Protein AF-A0A529FF13-F1 (afdb_monomer_lite)

Foldseek 3Di:
DDDDDDDDDDDDDDDPVVVVVLVVVCVVVVHDSVVVVVVVVCLVPDPVNVVVVVVVVVVVVVVVVVVVVVVVVVVVVVVVVVVVVVVVCVVPPDDDDPVVNVVVVVVVVVVVVVVVVVVD

Sequence (120 aa):
MTARQKKVQISVYLDPPVMTMLVDYAARREQSQSMIAEAAIASFLSPDADERREAAISKRLDQVDRRLTRQERDIGIAVETLAVFVRFWLATTPALPEPAAQAARAKAAERYEAFVTALG

Secondary structure (DSSP, 8-state):
----PPPPP------HHHHHHHHHHHHTTT--HHHHHHHHHHHHT-HHHHHHHHHHHHHHHHHHHHHHHHHHHHHHHHHHHHHHHHHHHHHH-PPPPHHHHHHHHHHHHHHHHHHHHHH-

Radius of gyration: 33.42 Å; chains: 1; bounding box: 77×28×81 Å

Structure (mmCIF, N/CA/C/O backbone):
data_AF-A0A529FF13-F1
#
_entry.id   AF-A0A529FF13-F1
#
loop_
_atom_site.group_PDB
_atom_site.id
_atom_site.type_symbol
_atom_site.label_atom_id
_atom_site.label_alt_id
_atom_site.label_comp_id
_atom_site.label_asym_id
_atom_site.label_entity_id
_atom_site.label_seq_id
_atom_site.pdbx_PDB_ins_code
_atom_site.Cartn_x
_atom_site.Cartn_y
_atom_site.Cartn_z
_atom_site.occupancy
_atom_site.B_iso_or_equiv
_atom_site.auth_seq_id
_atom_site.auth_comp_id
_atom_site.auth_asym_id
_atom_site.auth_atom_id
_atom_site.pdbx_PDB_model_num
ATOM 1 N N . MET A 1 1 ? -45.987 -8.815 29.996 1.00 38.47 1 MET A N 1
ATOM 2 C CA . MET A 1 1 ? -45.320 -7.523 30.271 1.00 38.47 1 MET A CA 1
ATOM 3 C C . MET A 1 1 ? -44.015 -7.813 30.997 1.00 38.47 1 MET A C 1
ATOM 5 O O . MET A 1 1 ? -44.023 -7.997 32.205 1.00 38.47 1 MET A O 1
ATOM 9 N N . THR A 1 2 ? -42.913 -7.978 30.267 1.00 41.78 2 THR A N 1
ATOM 10 C CA . THR A 1 2 ? -41.591 -8.217 30.860 1.00 41.78 2 THR A CA 1
ATOM 11 C C . THR A 1 2 ? -41.100 -6.919 31.497 1.00 41.78 2 THR A C 1
ATOM 13 O O . THR A 1 2 ? -40.959 -5.899 30.827 1.00 41.78 2 THR A O 1
ATOM 16 N N . ALA A 1 3 ? -40.916 -6.928 32.817 1.00 53.31 3 ALA A N 1
ATOM 17 C CA . ALA A 1 3 ? -40.421 -5.770 33.546 1.00 53.31 3 ALA A CA 1
ATOM 18 C C . ALA A 1 3 ? -39.028 -5.394 33.019 1.00 53.31 3 ALA A C 1
ATOM 20 O O . ALA A 1 3 ? -38.127 -6.232 32.982 1.00 53.31 3 ALA A O 1
ATOM 21 N N . ARG A 1 4 ? -38.848 -4.135 32.602 1.00 58.03 4 ARG A N 1
ATOM 22 C CA . ARG A 1 4 ? -37.539 -3.582 32.238 1.00 58.03 4 ARG A CA 1
ATOM 23 C C . ARG A 1 4 ? -36.648 -3.661 33.476 1.00 58.03 4 ARG A C 1
ATOM 25 O O . ARG A 1 4 ? -36.837 -2.879 34.408 1.00 58.03 4 ARG A O 1
ATOM 32 N N . GLN A 1 5 ? -35.723 -4.622 33.517 1.00 70.06 5 GLN A N 1
ATOM 33 C CA . GLN A 1 5 ? -34.742 -4.690 34.598 1.00 70.06 5 GLN A CA 1
ATOM 34 C C . GLN A 1 5 ? -33.987 -3.357 34.662 1.00 70.06 5 GLN A C 1
ATOM 36 O O . GLN A 1 5 ? -33.559 -2.810 33.642 1.00 70.06 5 GLN A O 1
ATOM 41 N N . LYS A 1 6 ? -33.895 -2.791 35.868 1.00 79.44 6 LYS A N 1
ATOM 42 C CA . LYS A 1 6 ? -33.162 -1.546 36.107 1.00 79.44 6 LYS A CA 1
ATOM 43 C C . LYS A 1 6 ? -31.666 -1.813 35.930 1.00 79.44 6 LYS A C 1
ATOM 45 O O . LYS A 1 6 ? -31.172 -2.839 36.388 1.00 79.44 6 LYS A O 1
ATOM 50 N N . LYS A 1 7 ? -30.958 -0.885 35.280 1.00 82.25 7 LYS A N 1
ATOM 51 C CA . LYS A 1 7 ? -29.494 -0.933 35.153 1.00 82.25 7 LYS A CA 1
ATOM 52 C C . LYS A 1 7 ? -28.849 -0.914 36.542 1.00 82.25 7 LYS A C 1
ATOM 54 O O . LYS A 1 7 ? -29.329 -0.206 37.427 1.00 82.25 7 LYS A O 1
ATOM 59 N N . VAL A 1 8 ? -27.776 -1.683 36.718 1.00 89.88 8 VAL A N 1
ATOM 60 C CA . VAL A 1 8 ? -27.005 -1.727 37.968 1.00 89.88 8 VAL A CA 1
ATOM 61 C C . VAL A 1 8 ? -26.070 -0.519 38.014 1.00 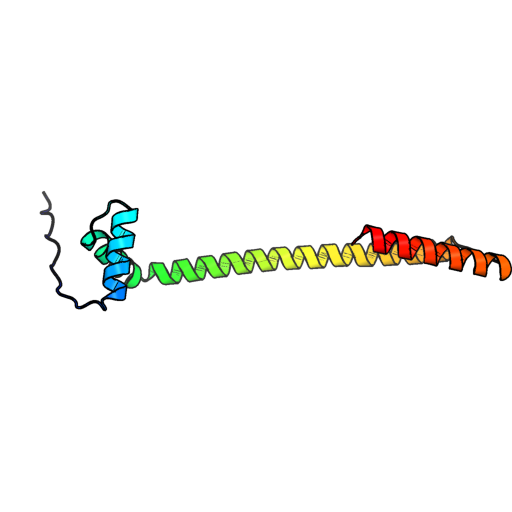89.88 8 VAL A C 1
ATOM 63 O O . VAL A 1 8 ? -25.340 -0.267 37.058 1.00 89.88 8 VAL A O 1
ATOM 66 N N . GLN A 1 9 ? -26.100 0.240 39.111 1.00 89.69 9 GLN A N 1
ATOM 67 C CA . GLN A 1 9 ? -25.168 1.346 39.319 1.00 89.69 9 GLN A CA 1
ATOM 68 C C . GLN A 1 9 ? -23.810 0.799 39.763 1.00 89.69 9 GLN A C 1
ATOM 70 O O . GLN A 1 9 ? -23.731 0.032 40.721 1.00 89.69 9 GLN A O 1
ATOM 75 N N . ILE A 1 10 ? -22.748 1.235 39.090 1.00 88.75 10 ILE A N 1
ATOM 76 C CA . ILE A 1 10 ? -21.360 0.957 39.467 1.00 88.75 10 ILE A CA 1
ATOM 77 C C . ILE A 1 10 ? -20.666 2.271 39.836 1.00 88.75 10 ILE A C 1
ATOM 79 O O . ILE A 1 10 ? -20.919 3.301 39.211 1.00 88.75 10 ILE A O 1
ATOM 83 N N . SER A 1 11 ? -19.805 2.241 40.854 1.00 90.44 11 SER A N 1
ATOM 84 C CA . SER A 1 11 ? -18.940 3.365 41.226 1.00 90.44 11 SER A CA 1
ATOM 85 C C . SER A 1 11 ? -17.507 2.998 40.873 1.00 90.44 11 SER A C 1
ATOM 87 O O . SER A 1 11 ? -16.966 2.046 41.432 1.00 90.44 11 SER A O 1
ATOM 89 N N . VAL A 1 12 ? -16.908 3.724 39.930 1.00 91.25 12 VAL A N 1
ATOM 90 C CA . VAL A 1 12 ? -15.560 3.451 39.418 1.00 91.25 12 VAL A CA 1
ATOM 91 C C . VAL A 1 12 ? -14.775 4.753 39.405 1.00 91.25 12 VAL A C 1
ATOM 93 O O . VAL A 1 12 ? -15.309 5.795 39.026 1.00 91.25 12 VAL A O 1
ATOM 96 N N . TYR A 1 13 ? -13.514 4.694 39.816 1.00 94.44 13 TYR A N 1
ATOM 97 C CA . TYR A 1 13 ? -12.600 5.823 39.701 1.00 94.44 13 TYR A CA 1
ATOM 98 C C . TYR A 1 13 ? -11.982 5.830 38.303 1.00 94.44 13 TYR A C 1
ATOM 100 O O . TYR A 1 13 ? -11.501 4.800 37.833 1.00 94.44 13 TYR A O 1
ATOM 108 N N . LEU A 1 14 ? -12.014 6.986 37.644 1.00 94.50 14 LEU A N 1
ATOM 109 C CA . LEU A 1 14 ? -11.352 7.225 36.365 1.00 94.50 14 LEU A CA 1
ATOM 110 C C . LEU A 1 14 ? -10.256 8.259 36.576 1.00 94.50 14 LEU A C 1
ATOM 112 O O . LEU A 1 14 ? -10.471 9.245 37.286 1.00 94.50 14 LEU A O 1
ATOM 116 N N . ASP A 1 15 ? -9.113 8.063 35.925 1.00 97.62 15 ASP A N 1
ATOM 117 C CA . ASP A 1 15 ? -8.085 9.095 35.888 1.00 97.62 15 ASP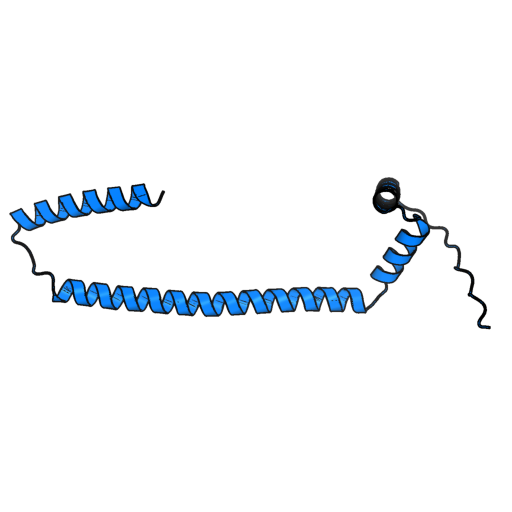 A CA 1
ATOM 118 C C . ASP A 1 15 ? -8.668 10.394 35.300 1.00 97.62 15 ASP A C 1
ATOM 120 O O . ASP A 1 15 ? -9.441 10.334 34.332 1.00 97.62 15 ASP A O 1
ATOM 124 N N . PRO A 1 16 ? -8.302 11.579 35.828 1.00 97.38 16 PRO A N 1
ATOM 125 C CA . PRO A 1 16 ? -8.877 12.846 35.379 1.00 97.38 16 PRO A CA 1
ATOM 126 C C . PRO A 1 16 ? -8.821 13.064 33.856 1.00 97.38 16 PRO A C 1
ATOM 128 O O . PRO A 1 16 ? -9.843 13.463 33.294 1.00 97.38 16 PRO A O 1
ATOM 131 N N . PRO A 1 17 ? -7.719 12.730 33.146 1.00 97.75 17 PRO A N 1
ATOM 132 C CA . PRO A 1 17 ? -7.679 12.834 31.687 1.00 97.75 17 PRO A CA 1
ATOM 133 C C . PRO A 1 17 ? -8.711 11.943 30.981 1.00 97.75 17 PRO A C 1
ATOM 135 O O . PRO A 1 17 ? -9.326 12.364 30.003 1.00 97.75 17 PRO A O 1
ATOM 138 N N . VAL A 1 18 ? -8.943 10.727 31.485 1.00 96.62 18 VAL A N 1
ATOM 139 C CA . VAL A 1 18 ? -9.921 9.785 30.916 1.00 96.62 18 VAL A CA 1
ATOM 140 C C . VAL A 1 18 ? -11.342 10.304 31.123 1.00 96.62 18 VAL A C 1
ATOM 142 O O . VAL A 1 18 ? -12.168 10.228 30.212 1.00 96.62 18 VAL A O 1
ATOM 145 N N . MET A 1 19 ? -11.621 10.892 32.289 1.00 96.56 19 MET A N 1
ATOM 146 C CA . MET A 1 19 ? -12.907 11.533 32.558 1.00 96.56 19 MET A CA 1
ATOM 147 C C . MET A 1 19 ? -13.166 12.699 31.594 1.00 96.56 19 MET A C 1
ATOM 149 O O . MET A 1 19 ? -14.256 12.791 31.028 1.00 96.56 19 MET A O 1
ATOM 153 N N . THR A 1 20 ? -12.163 13.548 31.340 1.00 97.38 20 THR A N 1
ATOM 154 C CA . THR A 1 20 ? -12.265 14.628 30.344 1.00 97.38 20 THR A CA 1
ATOM 155 C C . THR A 1 20 ? -12.563 14.076 28.951 1.00 97.38 20 THR A C 1
ATOM 157 O O . THR A 1 20 ? -13.495 14.540 28.297 1.00 97.38 20 THR A O 1
ATOM 160 N N . MET A 1 21 ? -11.850 13.030 28.520 1.00 96.81 21 MET A N 1
ATOM 161 C CA . MET A 1 21 ? -12.105 12.389 27.226 1.00 96.81 21 MET A CA 1
ATOM 162 C C . MET A 1 21 ? -13.533 11.839 27.112 1.00 96.81 21 MET A C 1
ATOM 164 O O . MET A 1 21 ? -14.160 11.987 26.062 1.00 96.81 21 MET A O 1
ATOM 168 N N . LEU A 1 22 ? -14.062 11.219 28.173 1.00 96.19 22 LEU A N 1
ATOM 169 C CA . LEU A 1 22 ? -15.434 10.705 28.200 1.00 96.19 22 LEU A CA 1
ATOM 170 C C . LEU A 1 22 ? -16.463 11.836 28.079 1.00 96.19 22 LEU A C 1
ATOM 172 O O . LEU A 1 22 ? -17.417 11.714 27.308 1.00 96.19 22 LEU A O 1
ATOM 176 N N . VAL A 1 23 ? -16.263 12.932 28.816 1.00 96.88 23 VAL A N 1
ATOM 177 C CA . VAL A 1 23 ? -17.132 14.119 28.778 1.00 96.88 23 VAL A CA 1
ATOM 178 C C . VAL A 1 23 ? -17.150 14.717 27.373 1.00 96.88 23 VAL A C 1
ATOM 180 O O . VAL A 1 23 ? -18.226 14.906 26.806 1.00 96.88 23 VAL A O 1
ATOM 183 N N . ASP A 1 24 ? -15.976 14.938 26.783 1.00 97.25 24 ASP A N 1
ATOM 184 C CA . ASP A 1 24 ? -15.841 15.505 25.441 1.00 97.25 24 ASP A CA 1
ATOM 185 C C . ASP A 1 24 ? -16.477 14.603 24.379 1.00 97.25 24 ASP A C 1
ATOM 187 O O . ASP A 1 24 ? -17.182 15.072 23.482 1.00 97.25 24 ASP A O 1
ATOM 191 N N . TYR A 1 25 ? -16.248 13.291 24.474 1.00 96.62 25 TYR A N 1
ATOM 192 C CA . TYR A 1 25 ? -16.801 12.323 23.532 1.00 96.62 25 TYR A CA 1
ATOM 193 C C . TYR A 1 25 ? -18.332 12.269 23.596 1.00 96.62 25 TYR A C 1
ATOM 195 O O . TYR A 1 25 ? -18.987 12.216 22.551 1.00 96.62 25 TYR A O 1
ATOM 203 N N . ALA A 1 26 ? -18.892 12.300 24.808 1.00 96.88 26 ALA A N 1
ATOM 204 C CA . ALA A 1 26 ? -20.329 12.321 25.053 1.00 96.88 26 ALA A CA 1
ATOM 205 C C . ALA A 1 26 ? -20.970 13.622 24.538 1.00 96.88 26 ALA A C 1
ATOM 207 O O . ALA A 1 26 ? -21.978 13.571 23.830 1.00 96.88 26 ALA A O 1
ATOM 208 N N . ALA A 1 27 ? -20.338 14.772 24.805 1.00 96.25 27 ALA A N 1
ATOM 209 C CA . ALA A 1 27 ? -20.800 16.083 24.353 1.00 96.25 27 ALA A CA 1
ATOM 210 C C . ALA A 1 27 ? -20.837 16.191 22.821 1.00 96.25 27 ALA A C 1
ATOM 212 O O . ALA A 1 27 ? -21.846 16.612 22.263 1.00 96.25 27 ALA A O 1
ATOM 213 N N . ARG A 1 28 ? -19.788 15.726 22.124 1.00 95.88 28 ARG A N 1
ATOM 214 C CA . ARG A 1 28 ? -19.725 15.727 20.646 1.00 95.88 28 ARG A CA 1
ATOM 215 C C . ARG A 1 28 ? -20.822 14.898 19.972 1.00 95.88 28 ARG A C 1
ATOM 217 O O . ARG A 1 28 ? -21.042 15.061 18.777 1.00 95.88 28 ARG A O 1
ATOM 224 N N . ARG A 1 29 ? -21.442 13.963 20.696 1.00 93.56 29 ARG A N 1
ATOM 225 C CA . ARG A 1 29 ? -22.483 13.059 20.184 1.00 93.56 29 ARG A CA 1
ATOM 226 C C . ARG A 1 29 ? -23.867 13.343 20.755 1.00 93.56 29 ARG A C 1
ATOM 228 O O . ARG A 1 29 ? -24.789 12.619 20.405 1.00 93.56 29 ARG A O 1
ATOM 235 N N . GLU A 1 30 ? -24.001 14.344 21.627 1.00 94.75 30 GLU A N 1
ATOM 236 C CA . GLU A 1 30 ? -25.248 14.648 22.342 1.00 94.75 30 GLU A CA 1
ATOM 237 C C . GLU A 1 30 ? -25.797 13.426 23.113 1.00 94.75 30 GLU A C 1
ATOM 239 O O . GLU A 1 30 ? -27.000 13.183 23.192 1.00 94.75 30 GLU A O 1
ATOM 244 N N . GLN A 1 31 ? -24.897 12.616 23.682 1.00 95.69 31 GLN A N 1
ATOM 245 C CA . GLN A 1 31 ? -25.224 11.383 24.405 1.00 95.69 31 GLN A CA 1
ATOM 246 C C . GLN A 1 31 ? -24.823 11.480 25.879 1.00 95.69 31 GLN A C 1
ATOM 248 O O . GLN A 1 31 ? -23.936 12.244 26.250 1.00 95.69 31 GLN A O 1
ATOM 253 N N . SER A 1 32 ? -25.468 10.699 26.752 1.00 95.50 32 SER A N 1
ATOM 254 C CA . SER A 1 32 ? -25.115 10.692 28.176 1.00 95.50 32 SER A CA 1
ATOM 255 C C . SER A 1 32 ? -23.814 9.925 28.426 1.00 95.50 32 SER A C 1
ATOM 257 O O . SER A 1 32 ? -23.577 8.871 27.835 1.00 95.50 32 SER A O 1
ATOM 259 N N . GLN A 1 33 ? -22.993 10.409 29.363 1.00 94.44 33 GLN A N 1
ATOM 260 C CA . GLN A 1 33 ? -21.731 9.754 29.736 1.00 94.44 33 GLN A CA 1
ATOM 261 C C . GLN A 1 33 ? -21.948 8.302 30.179 1.00 94.44 33 GLN A C 1
ATOM 263 O O . GLN A 1 33 ? -21.188 7.424 29.793 1.00 94.44 33 GLN A O 1
ATOM 268 N N . SER A 1 34 ? -23.021 8.035 30.932 1.00 92.50 34 SER A N 1
ATOM 269 C CA . SER A 1 34 ? -23.380 6.679 31.361 1.00 92.50 34 SER A CA 1
ATOM 270 C C . SER A 1 34 ? -23.698 5.757 30.181 1.00 92.50 34 SER A C 1
ATOM 272 O O . SER A 1 34 ? -23.310 4.593 30.220 1.00 92.50 34 SER A O 1
ATOM 274 N N . MET A 1 35 ? -24.347 6.261 29.123 1.00 93.69 35 MET A N 1
ATOM 275 C CA . MET A 1 35 ? -24.620 5.467 27.923 1.00 93.69 35 MET A CA 1
ATOM 276 C C . MET A 1 35 ? -23.341 5.186 27.129 1.00 93.69 35 MET A C 1
ATOM 278 O O . MET A 1 35 ? -23.128 4.051 26.711 1.00 93.69 35 MET A O 1
ATOM 282 N N . ILE A 1 36 ? -22.465 6.186 26.975 1.00 95.38 36 ILE A N 1
ATOM 283 C CA . ILE A 1 36 ? -21.154 5.991 26.3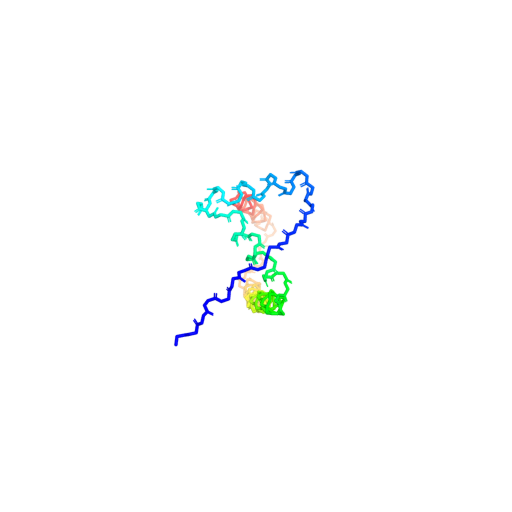40 1.00 95.38 36 ILE A CA 1
ATOM 284 C C . ILE A 1 36 ? -20.312 4.982 27.128 1.00 95.38 36 ILE A C 1
ATOM 286 O O . ILE A 1 36 ? -19.739 4.074 26.532 1.00 95.38 36 ILE A O 1
ATOM 290 N N . ALA A 1 37 ? -20.254 5.118 28.454 1.00 93.56 37 ALA A N 1
ATOM 291 C CA . ALA A 1 37 ? -19.475 4.241 29.322 1.00 93.56 37 ALA A CA 1
ATOM 292 C C . ALA A 1 37 ? -19.984 2.795 29.272 1.00 93.56 37 ALA A C 1
ATOM 294 O O . ALA A 1 37 ? -19.193 1.871 29.113 1.00 93.56 37 ALA A O 1
ATOM 295 N N . GLU A 1 38 ? -21.300 2.588 29.338 1.00 92.31 38 GLU A N 1
ATOM 296 C CA . GLU A 1 38 ? -21.905 1.261 29.198 1.00 92.31 38 GLU A CA 1
ATOM 297 C C . GLU A 1 38 ? -21.614 0.647 27.826 1.00 92.31 38 GLU A C 1
ATOM 299 O O . GLU A 1 38 ? -21.215 -0.512 27.755 1.00 92.31 38 GLU A O 1
ATOM 304 N N . ALA A 1 39 ? -21.754 1.417 26.743 1.00 91.38 39 ALA A N 1
ATOM 305 C CA . ALA A 1 39 ? -21.454 0.938 25.397 1.00 91.38 39 ALA A CA 1
ATOM 306 C C . ALA A 1 39 ? -19.968 0.586 25.230 1.00 91.38 39 ALA A C 1
ATOM 308 O O . ALA A 1 39 ? -19.641 -0.425 24.610 1.00 91.38 39 ALA A O 1
ATOM 309 N N . ALA A 1 40 ? -19.068 1.386 25.806 1.00 91.00 40 ALA A N 1
ATOM 310 C CA . ALA A 1 40 ? -17.635 1.122 25.790 1.00 91.00 40 ALA A CA 1
ATOM 311 C C . ALA A 1 40 ? -17.286 -0.157 26.567 1.00 91.00 40 ALA A C 1
ATOM 313 O O . ALA A 1 40 ? -16.560 -0.999 26.045 1.00 91.00 40 ALA A O 1
ATOM 314 N N . ILE A 1 41 ? -17.848 -0.343 27.768 1.00 90.56 41 ILE A N 1
ATOM 315 C CA . ILE A 1 41 ? -17.657 -1.553 28.584 1.00 90.56 41 ILE A CA 1
ATOM 316 C C . ILE A 1 41 ? -18.228 -2.781 27.868 1.00 90.56 41 ILE A C 1
ATOM 318 O O . ILE A 1 41 ? -17.548 -3.797 27.757 1.00 90.56 41 ILE A O 1
ATOM 322 N N . ALA A 1 42 ? -19.448 -2.689 27.335 1.00 88.81 42 ALA A N 1
ATOM 323 C CA . ALA A 1 42 ? -20.075 -3.782 26.597 1.00 88.81 42 ALA A CA 1
ATOM 324 C C . ALA A 1 42 ? -19.271 -4.152 25.342 1.00 88.81 42 ALA A C 1
ATOM 326 O O . ALA A 1 42 ? -19.091 -5.331 25.056 1.00 88.81 42 ALA A O 1
ATOM 327 N N . SER A 1 43 ? -18.746 -3.156 24.619 1.00 84.69 43 SER A N 1
ATOM 328 C CA . SER A 1 43 ? -17.876 -3.388 23.465 1.00 84.69 43 SER A CA 1
ATOM 329 C C . SER A 1 43 ? -16.540 -4.010 23.857 1.00 84.69 43 SER A C 1
ATOM 331 O O . SER A 1 43 ? -16.029 -4.816 23.090 1.00 84.69 43 SER A O 1
ATOM 333 N N . PHE A 1 44 ? -15.956 -3.620 24.991 1.00 84.88 44 PHE A N 1
ATOM 334 C CA . PHE A 1 44 ? -14.685 -4.164 25.469 1.00 84.88 44 PHE A CA 1
ATOM 335 C C . PHE A 1 44 ? -14.819 -5.620 25.928 1.00 84.88 44 PHE A C 1
ATOM 337 O O . PHE A 1 44 ? -13.915 -6.416 25.718 1.00 84.88 44 PHE A O 1
ATOM 344 N N . LEU A 1 45 ? -15.954 -5.975 26.532 1.00 85.81 45 LEU A N 1
ATOM 345 C CA . LEU A 1 45 ? -16.220 -7.323 27.039 1.00 85.81 45 LEU A CA 1
ATOM 346 C C . LEU A 1 45 ? -16.831 -8.268 25.989 1.00 85.81 45 LEU A C 1
ATOM 348 O O . LEU A 1 45 ? -17.153 -9.408 26.318 1.00 85.81 45 LEU A O 1
ATOM 352 N N . SER A 1 46 ? -17.041 -7.815 24.749 1.00 80.88 46 SER A N 1
ATOM 353 C CA . SER A 1 46 ? -17.674 -8.620 23.701 1.00 80.88 46 SER A CA 1
ATOM 354 C C . SER A 1 46 ? -16.636 -9.450 22.928 1.00 80.88 46 SER A C 1
ATOM 356 O O . SER A 1 46 ? -15.742 -8.854 22.328 1.00 80.88 46 SER A O 1
ATOM 358 N N . PRO A 1 47 ? -16.787 -10.791 22.853 1.00 69.81 47 PRO A N 1
ATOM 359 C CA . PRO A 1 47 ? -15.935 -11.658 22.025 1.00 69.81 47 PRO A CA 1
ATOM 360 C C . PRO A 1 47 ? -15.928 -11.246 20.543 1.00 69.81 47 PRO A C 1
ATOM 362 O O . PRO A 1 47 ? -14.892 -11.261 19.884 1.00 69.81 47 PRO A O 1
ATOM 365 N N . ASP A 1 48 ? -17.072 -10.766 20.045 1.00 72.06 48 ASP A N 1
ATOM 366 C CA . ASP A 1 48 ? -17.243 -10.290 18.673 1.00 72.06 48 ASP A CA 1
ATOM 367 C C . ASP A 1 48 ? -16.331 -9.110 18.311 1.00 72.06 48 ASP A C 1
ATOM 369 O O . ASP A 1 48 ? -16.076 -8.874 17.130 1.00 72.06 48 ASP A O 1
ATOM 373 N N . ALA A 1 49 ? -15.913 -8.286 19.277 1.00 71.44 49 ALA A N 1
ATOM 374 C CA . ALA A 1 49 ? -15.154 -7.077 18.971 1.00 71.44 49 ALA A CA 1
ATOM 375 C C . ALA A 1 49 ? -13.747 -7.413 18.462 1.00 71.44 49 ALA A C 1
ATOM 377 O O . ALA A 1 49 ? -13.286 -6.793 17.497 1.00 71.44 49 ALA A O 1
ATOM 378 N N . ASP A 1 50 ? -13.106 -8.410 19.068 1.00 73.50 50 ASP A N 1
ATOM 379 C CA . ASP A 1 50 ? -11.790 -8.888 18.657 1.00 73.50 50 ASP A CA 1
ATOM 380 C C . ASP A 1 50 ? -11.894 -9.703 17.364 1.00 73.50 50 ASP A C 1
ATOM 382 O O . ASP A 1 50 ? -11.196 -9.391 16.399 1.00 73.50 50 ASP A O 1
ATOM 386 N N . GLU A 1 51 ? -12.874 -10.608 17.255 1.00 79.12 51 GLU A N 1
ATOM 387 C CA . GLU A 1 51 ? -13.120 -11.374 16.023 1.00 79.12 51 GLU A CA 1
ATOM 388 C C . GLU A 1 51 ? -13.414 -10.467 14.814 1.00 79.12 51 GLU A C 1
ATOM 390 O O . GLU A 1 51 ? -12.894 -10.675 13.715 1.00 79.12 51 GLU A O 1
ATOM 395 N N . ARG A 1 52 ? -14.210 -9.402 14.991 1.00 80.06 52 ARG A N 1
ATOM 396 C CA . ARG A 1 52 ? -14.499 -8.437 13.913 1.00 80.06 52 ARG A CA 1
ATOM 397 C C . ARG A 1 52 ? -13.266 -7.635 13.515 1.00 80.06 52 ARG A C 1
ATOM 399 O O . ARG A 1 52 ? -13.118 -7.306 12.334 1.00 80.06 52 ARG A O 1
ATOM 406 N N . ARG A 1 53 ? -12.405 -7.279 14.474 1.00 80.19 53 ARG A N 1
ATOM 407 C CA . ARG A 1 53 ? -11.148 -6.568 14.197 1.00 80.19 53 ARG A CA 1
ATOM 408 C C . ARG A 1 53 ? -10.185 -7.460 13.430 1.00 80.19 53 ARG A C 1
ATOM 410 O O . ARG A 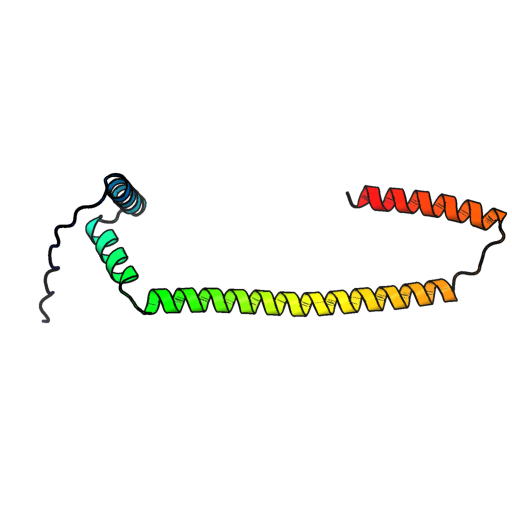1 53 ? -9.666 -7.018 12.405 1.00 80.19 53 ARG A O 1
ATOM 417 N N . GLU A 1 54 ? -10.007 -8.700 13.868 1.00 87.19 54 GLU A N 1
ATOM 418 C CA . GLU A 1 54 ? -9.177 -9.685 13.178 1.00 87.19 54 GLU A CA 1
ATOM 419 C C . GLU A 1 54 ? -9.693 -9.946 11.761 1.00 87.19 54 GLU A C 1
ATOM 421 O O . GLU A 1 54 ? -8.941 -9.790 10.801 1.00 87.19 54 GLU A O 1
ATOM 426 N N . ALA A 1 55 ? -10.995 -10.192 11.588 1.00 90.00 55 ALA A N 1
ATOM 427 C CA . ALA A 1 55 ? -11.591 -10.399 10.268 1.00 90.00 55 ALA A CA 1
ATOM 428 C C . ALA A 1 55 ? -11.405 -9.191 9.329 1.00 90.00 55 ALA A C 1
ATOM 430 O O . ALA A 1 55 ? -11.160 -9.354 8.130 1.00 90.00 55 ALA A O 1
ATOM 431 N N . ALA A 1 56 ? -11.498 -7.963 9.852 1.00 90.81 56 ALA A N 1
ATOM 432 C CA . ALA A 1 56 ? -11.255 -6.754 9.068 1.00 90.81 56 ALA A CA 1
ATOM 433 C C . ALA A 1 56 ? -9.782 -6.617 8.645 1.00 90.81 56 ALA A C 1
ATOM 435 O O . ALA A 1 56 ? -9.513 -6.163 7.529 1.00 90.81 56 ALA A O 1
ATOM 436 N N . ILE A 1 57 ? -8.841 -7.008 9.510 1.00 93.81 57 ILE A N 1
ATOM 437 C CA . ILE A 1 57 ? -7.407 -7.030 9.201 1.00 93.81 57 ILE A CA 1
ATOM 438 C C . ILE A 1 57 ? -7.117 -8.097 8.146 1.00 93.81 57 ILE A C 1
ATOM 440 O O . ILE A 1 57 ? -6.541 -7.759 7.112 1.00 93.81 57 ILE A O 1
ATOM 444 N N . SER A 1 58 ? -7.585 -9.333 8.336 1.00 94.75 58 SER A N 1
ATOM 445 C CA . SER A 1 58 ? -7.409 -10.421 7.366 1.00 94.75 58 SER A CA 1
ATOM 446 C C . SER A 1 58 ? -7.964 -10.045 5.996 1.00 94.75 58 SER A C 1
ATOM 448 O O . SER A 1 58 ? -7.259 -10.138 4.998 1.00 94.75 58 SER A O 1
ATOM 450 N N . LYS A 1 59 ? -9.169 -9.463 5.937 1.00 95.75 59 LYS A N 1
ATOM 451 C CA . LYS A 1 59 ? -9.756 -8.989 4.674 1.00 95.75 59 LYS A CA 1
ATOM 452 C C . LYS A 1 59 ? -8.915 -7.906 3.987 1.00 95.75 59 LYS A C 1
ATOM 454 O O . LYS A 1 59 ? -8.865 -7.854 2.756 1.00 95.75 59 LYS A O 1
ATOM 459 N N . ARG A 1 60 ? -8.288 -7.005 4.752 1.00 96.00 60 ARG A N 1
ATOM 460 C CA . ARG A 1 60 ? -7.378 -5.988 4.196 1.00 96.00 60 ARG A CA 1
ATOM 461 C C . ARG A 1 60 ? -6.097 -6.625 3.668 1.00 96.00 60 ARG A C 1
ATOM 463 O O . ARG A 1 60 ? -5.656 -6.231 2.592 1.00 96.00 60 ARG A O 1
ATOM 470 N N . LEU A 1 61 ? -5.540 -7.601 4.382 1.00 97.62 61 LEU A N 1
ATOM 471 C CA . LEU A 1 61 ? -4.366 -8.351 3.935 1.00 97.62 61 LEU A CA 1
ATOM 472 C C . LEU A 1 61 ? -4.660 -9.115 2.641 1.00 97.62 61 LEU A C 1
ATOM 474 O O . LEU A 1 61 ? -3.924 -8.945 1.675 1.00 97.62 61 LEU A O 1
ATOM 478 N N . ASP A 1 62 ? -5.794 -9.812 2.554 1.00 96.88 62 ASP A N 1
ATOM 479 C CA . ASP A 1 62 ? -6.228 -10.493 1.327 1.00 96.88 62 ASP A CA 1
ATOM 480 C C . ASP A 1 62 ? -6.365 -9.521 0.145 1.00 96.88 62 ASP A C 1
ATOM 482 O O . ASP A 1 62 ? -6.056 -9.841 -1.005 1.00 96.88 62 ASP A O 1
ATOM 486 N N . GLN A 1 63 ? -6.856 -8.305 0.402 1.00 97.00 63 GLN A N 1
ATOM 487 C CA . GLN A 1 63 ? -6.971 -7.283 -0.634 1.00 97.00 63 GLN A CA 1
ATOM 488 C C . GLN A 1 63 ? -5.599 -6.785 -1.107 1.00 97.00 63 GLN A C 1
ATOM 490 O O . GLN A 1 63 ? -5.440 -6.519 -2.301 1.00 97.00 63 GLN A O 1
ATOM 495 N N . VAL A 1 64 ? -4.635 -6.631 -0.195 1.00 98.00 64 VAL A N 1
ATOM 496 C CA . VAL A 1 64 ? -3.253 -6.253 -0.526 1.00 98.00 64 VAL A CA 1
ATOM 497 C C . VAL A 1 64 ? -2.586 -7.356 -1.336 1.00 98.00 64 VAL A C 1
ATOM 499 O O . VAL A 1 64 ? -2.034 -7.060 -2.391 1.00 98.00 64 VAL A O 1
ATOM 502 N N . ASP A 1 65 ? -2.722 -8.608 -0.914 1.00 97.81 65 ASP A N 1
ATOM 503 C CA . ASP A 1 65 ? -2.149 -9.765 -1.601 1.00 97.81 65 ASP A CA 1
ATOM 504 C C . ASP A 1 65 ? -2.639 -9.858 -3.055 1.00 97.81 65 ASP A C 1
ATOM 506 O O . ASP A 1 65 ? -1.854 -9.844 -4.001 1.00 97.81 65 ASP A O 1
ATOM 510 N N . ARG A 1 66 ? -3.955 -9.739 -3.271 1.00 97.31 66 ARG A N 1
ATOM 511 C CA . ARG A 1 66 ? -4.537 -9.693 -4.627 1.00 97.31 66 ARG A CA 1
ATOM 512 C C . ARG A 1 66 ? -4.029 -8.530 -5.479 1.00 97.31 66 ARG A C 1
ATOM 514 O O . ARG A 1 66 ? -4.011 -8.633 -6.709 1.00 97.31 66 ARG A O 1
ATOM 521 N N . ARG A 1 67 ? -3.704 -7.388 -4.863 1.00 97.56 67 ARG A N 1
ATOM 522 C CA . ARG A 1 67 ? -3.114 -6.243 -5.575 1.00 97.56 67 ARG A CA 1
ATOM 523 C C . ARG A 1 67 ? -1.662 -6.531 -5.941 1.00 97.56 67 ARG A C 1
ATOM 525 O O . ARG A 1 67 ? -1.292 -6.237 -7.073 1.00 97.56 67 ARG A O 1
ATOM 532 N N . LEU A 1 68 ? -0.896 -7.148 -5.043 1.00 98.12 68 LEU A N 1
ATOM 533 C CA . LEU A 1 68 ? 0.485 -7.557 -5.294 1.00 98.12 68 LEU A CA 1
ATOM 534 C C . LEU A 1 68 ? 0.569 -8.580 -6.426 1.00 98.12 68 LEU A C 1
ATOM 536 O O . LEU A 1 68 ? 1.282 -8.326 -7.388 1.00 98.12 68 LEU A O 1
ATOM 540 N N . THR A 1 69 ? -0.244 -9.640 -6.417 1.00 97.81 69 THR A N 1
ATOM 541 C CA . THR A 1 69 ? -0.253 -10.632 -7.512 1.00 97.81 69 THR A CA 1
ATOM 542 C C . THR A 1 69 ? -0.554 -9.994 -8.871 1.00 97.81 69 THR A C 1
ATOM 544 O O . THR A 1 69 ? 0.032 -10.343 -9.896 1.00 97.81 69 THR A O 1
ATOM 547 N N . ARG A 1 70 ? -1.482 -9.027 -8.911 1.00 97.00 70 ARG A N 1
ATOM 548 C CA . ARG A 1 70 ? -1.783 -8.289 -10.146 1.00 97.00 70 ARG A CA 1
ATOM 549 C C . ARG A 1 70 ? -0.593 -7.442 -10.585 1.00 97.00 70 ARG A C 1
ATOM 551 O O . ARG A 1 70 ? -0.271 -7.436 -11.766 1.00 97.00 70 ARG A O 1
ATOM 558 N N . GLN A 1 71 ? 0.046 -6.757 -9.644 1.00 98.31 71 GLN A N 1
ATOM 559 C CA . GLN A 1 71 ? 1.212 -5.927 -9.911 1.00 98.31 71 GLN A CA 1
ATOM 560 C C . GLN A 1 71 ? 2.398 -6.762 -10.406 1.00 98.31 71 GLN A C 1
ATOM 562 O O . GLN A 1 71 ? 3.039 -6.369 -11.371 1.00 98.31 71 GLN A O 1
ATOM 567 N N . GLU A 1 72 ? 2.652 -7.931 -9.820 1.00 97.94 72 GLU A N 1
ATOM 568 C CA . GLU A 1 72 ? 3.675 -8.874 -10.288 1.00 97.94 72 GLU A CA 1
ATOM 569 C C . GLU A 1 72 ? 3.426 -9.299 -11.734 1.00 97.94 72 GLU A C 1
ATOM 571 O O . GLU A 1 72 ? 4.337 -9.257 -12.562 1.00 97.94 72 GLU A O 1
ATOM 576 N N . ARG A 1 73 ? 2.177 -9.640 -12.070 1.00 97.94 73 ARG A N 1
ATOM 577 C CA . ARG A 1 73 ? 1.792 -9.973 -13.445 1.00 97.94 73 ARG A CA 1
ATOM 578 C C . ARG A 1 73 ? 2.018 -8.799 -14.397 1.00 97.94 73 ARG A C 1
ATOM 580 O O . ARG A 1 73 ? 2.575 -8.986 -15.475 1.00 97.94 73 ARG A O 1
ATOM 587 N N . ASP A 1 74 ? 1.577 -7.603 -14.020 1.00 98.00 74 ASP A N 1
ATOM 588 C CA . ASP A 1 74 ? 1.690 -6.417 -14.869 1.00 98.00 74 ASP A CA 1
ATOM 589 C C . ASP A 1 74 ? 3.171 -6.015 -15.064 1.00 98.00 74 ASP A C 1
ATOM 591 O O . ASP A 1 74 ? 3.567 -5.638 -16.167 1.00 98.00 74 ASP A O 1
ATOM 595 N N . ILE A 1 75 ? 4.018 -6.195 -14.040 1.00 98.25 75 ILE A N 1
ATOM 596 C CA . ILE A 1 75 ? 5.481 -6.056 -14.142 1.00 98.25 75 ILE A CA 1
ATOM 597 C C . ILE A 1 75 ? 6.062 -7.105 -15.093 1.00 98.25 75 ILE A C 1
ATOM 599 O O . ILE A 1 75 ? 6.874 -6.757 -15.949 1.00 98.25 75 ILE A O 1
ATOM 603 N N . GLY A 1 76 ? 5.637 -8.367 -14.985 1.00 97.88 76 GLY A N 1
ATOM 604 C CA . GLY A 1 76 ? 6.061 -9.431 -15.898 1.00 97.88 76 GLY A CA 1
ATOM 605 C C . GLY A 1 76 ? 5.787 -9.071 -17.359 1.00 97.88 76 GLY A C 1
ATOM 606 O O . GLY A 1 76 ? 6.695 -9.104 -18.186 1.00 97.88 76 GLY A O 1
ATOM 607 N N . ILE A 1 77 ? 4.571 -8.601 -17.654 1.00 98.06 77 ILE A N 1
ATOM 608 C CA . ILE A 1 77 ? 4.182 -8.139 -18.996 1.00 98.06 77 ILE A CA 1
ATOM 609 C C . ILE A 1 77 ? 5.059 -6.967 -19.461 1.00 98.06 77 ILE A C 1
ATOM 611 O O . ILE A 1 77 ? 5.481 -6.930 -20.620 1.00 98.06 77 ILE A O 1
ATOM 615 N N . ALA A 1 78 ? 5.357 -6.007 -18.581 1.00 97.88 78 ALA A N 1
ATOM 616 C CA . ALA A 1 78 ? 6.214 -4.872 -18.920 1.00 97.88 78 ALA A CA 1
ATOM 617 C C . ALA A 1 78 ? 7.649 -5.316 -19.262 1.00 97.88 78 ALA A C 1
ATOM 619 O O . ALA A 1 78 ? 8.219 -4.847 -20.250 1.00 97.88 78 ALA A O 1
ATOM 620 N N . VAL A 1 79 ? 8.211 -6.255 -18.493 1.00 97.50 79 VAL A N 1
ATOM 621 C CA . VAL A 1 79 ? 9.547 -6.824 -18.735 1.00 97.50 79 VAL A CA 1
ATOM 622 C C . VAL A 1 79 ? 9.585 -7.604 -20.048 1.00 97.50 79 VAL A C 1
ATOM 624 O O . VAL A 1 79 ? 10.499 -7.402 -20.848 1.00 97.50 79 VAL A O 1
ATOM 627 N N . GLU A 1 80 ? 8.587 -8.448 -20.313 1.00 97.88 80 GLU A N 1
ATOM 628 C CA . GLU A 1 80 ? 8.477 -9.180 -21.580 1.00 97.88 80 GLU A CA 1
ATOM 629 C C . GLU A 1 80 ? 8.367 -8.225 -22.774 1.00 97.88 80 GLU A C 1
ATOM 631 O O . GLU A 1 80 ? 9.067 -8.386 -23.775 1.00 97.88 80 GLU A O 1
ATOM 636 N N . THR A 1 81 ? 7.548 -7.179 -22.648 1.00 98.12 81 THR A N 1
ATOM 637 C CA . THR A 1 81 ? 7.389 -6.148 -23.682 1.00 98.12 81 THR A CA 1
ATOM 638 C C . THR A 1 81 ? 8.711 -5.429 -23.954 1.00 98.12 81 THR A C 1
ATOM 640 O O . THR A 1 81 ? 9.083 -5.248 -25.115 1.00 98.12 81 THR A O 1
ATOM 643 N N . LEU A 1 82 ? 9.459 -5.063 -22.907 1.00 96.69 82 LEU A N 1
ATOM 644 C CA . LEU A 1 82 ? 10.775 -4.437 -23.045 1.00 96.69 82 LEU A CA 1
ATOM 645 C C . LEU A 1 82 ? 11.779 -5.378 -23.721 1.00 96.69 82 LEU A C 1
ATOM 647 O O . LEU A 1 82 ? 12.513 -4.951 -24.610 1.00 96.69 82 LEU A O 1
ATOM 651 N N . ALA A 1 83 ? 11.795 -6.658 -23.348 1.00 94.31 83 ALA A N 1
ATOM 652 C CA . ALA A 1 83 ? 12.668 -7.649 -23.970 1.00 94.31 83 ALA A CA 1
ATOM 653 C C . ALA A 1 83 ? 12.374 -7.799 -25.473 1.00 94.31 83 ALA A C 1
ATOM 655 O O . ALA A 1 83 ? 13.297 -7.800 -26.293 1.00 94.31 83 ALA A O 1
ATOM 656 N N . VAL A 1 84 ? 11.091 -7.864 -25.851 1.00 96.56 84 VAL A N 1
ATOM 657 C CA . VAL A 1 84 ? 10.663 -7.893 -27.258 1.00 96.56 84 VAL A CA 1
ATOM 658 C C . VAL A 1 84 ? 11.072 -6.612 -27.982 1.00 96.56 84 VAL A C 1
ATOM 660 O O . VAL A 1 84 ? 11.613 -6.691 -29.085 1.00 96.56 84 VAL A O 1
ATOM 663 N N . PHE A 1 85 ? 10.879 -5.445 -27.364 1.00 95.94 85 PHE A N 1
ATOM 664 C CA . PHE A 1 85 ? 11.300 -4.163 -27.925 1.00 95.94 85 PHE A CA 1
ATOM 665 C C . PHE A 1 85 ? 12.813 -4.110 -28.172 1.00 95.94 85 PHE A C 1
ATOM 667 O O . PHE A 1 85 ? 13.232 -3.757 -29.271 1.00 95.94 85 PHE A O 1
ATOM 674 N N . VAL A 1 86 ? 13.638 -4.510 -27.198 1.00 91.50 86 VAL A N 1
ATOM 675 C CA . VAL A 1 86 ? 15.105 -4.539 -27.335 1.00 91.50 86 VAL A CA 1
ATOM 676 C C . VAL A 1 86 ? 15.526 -5.488 -28.456 1.00 91.50 86 VAL A C 1
ATOM 678 O O . VAL A 1 86 ? 16.363 -5.130 -29.286 1.00 91.50 86 VAL A O 1
ATOM 681 N N . ARG A 1 87 ? 14.920 -6.680 -28.530 1.00 88.31 87 ARG A N 1
ATOM 682 C CA . ARG A 1 87 ? 15.192 -7.638 -29.609 1.00 88.31 87 ARG A CA 1
ATOM 683 C C . ARG A 1 87 ? 14.833 -7.062 -30.977 1.00 88.31 87 ARG A C 1
ATOM 685 O O . ARG A 1 87 ? 15.624 -7.189 -31.908 1.00 88.31 87 ARG A O 1
ATOM 692 N N . PHE A 1 88 ? 13.658 -6.448 -31.099 1.00 92.56 88 PHE A N 1
ATOM 693 C CA . PHE A 1 88 ? 13.230 -5.785 -32.327 1.00 92.56 88 PHE A CA 1
ATOM 694 C C . PHE A 1 88 ? 14.206 -4.668 -32.710 1.00 92.56 88 PHE A C 1
ATOM 696 O O . PHE A 1 88 ? 14.700 -4.651 -33.833 1.00 92.56 88 PHE A O 1
ATOM 703 N N . TRP A 1 89 ? 14.562 -3.805 -31.756 1.00 91.69 89 TRP A N 1
ATOM 704 C CA . TRP A 1 89 ? 15.485 -2.696 -31.969 1.00 91.69 89 TRP A CA 1
ATOM 705 C C . TRP A 1 89 ? 16.851 -3.165 -32.481 1.00 91.69 89 TRP A C 1
ATOM 707 O O . TRP A 1 89 ? 17.346 -2.612 -33.461 1.00 91.69 89 TRP A O 1
ATOM 717 N N . LEU A 1 90 ? 17.429 -4.215 -31.886 1.00 83.75 90 LEU A N 1
ATOM 718 C CA . LEU A 1 90 ? 18.695 -4.803 -32.343 1.00 83.75 90 LEU A CA 1
ATOM 719 C C . LEU A 1 90 ? 18.589 -5.425 -33.741 1.00 83.75 90 LEU A C 1
ATOM 721 O O . LEU A 1 90 ? 19.553 -5.386 -34.500 1.00 83.75 90 LEU A O 1
ATOM 725 N N . ALA A 1 91 ? 17.434 -5.997 -34.088 1.00 87.75 91 ALA A N 1
ATOM 726 C CA . ALA A 1 91 ? 17.221 -6.612 -35.394 1.00 87.75 91 ALA A CA 1
ATOM 727 C C . ALA A 1 91 ? 17.043 -5.579 -36.520 1.00 87.75 91 ALA A C 1
ATOM 729 O O . ALA A 1 91 ? 17.442 -5.840 -37.653 1.00 87.75 91 ALA A O 1
ATOM 730 N N . THR A 1 92 ? 16.439 -4.422 -36.232 1.00 88.56 92 THR A N 1
ATOM 731 C CA . THR A 1 92 ? 16.086 -3.422 -37.254 1.00 88.56 92 THR A CA 1
ATOM 732 C C . THR A 1 92 ? 17.013 -2.213 -37.303 1.00 88.56 92 THR A C 1
ATOM 734 O O . THR A 1 92 ? 16.892 -1.411 -38.227 1.00 88.56 92 THR A O 1
ATOM 737 N N . THR A 1 93 ? 17.912 -2.041 -36.329 1.00 83.56 93 THR A N 1
ATOM 738 C CA . THR A 1 93 ? 18.791 -0.864 -36.246 1.00 83.56 93 THR A CA 1
ATOM 739 C C . THR A 1 93 ? 20.211 -1.221 -36.691 1.00 83.56 93 THR A C 1
ATOM 741 O O . THR A 1 93 ? 20.966 -1.802 -35.910 1.00 83.56 93 THR A O 1
ATOM 744 N N . PRO A 1 94 ? 20.613 -0.890 -37.932 1.00 80.44 94 PRO A N 1
ATOM 745 C CA . PRO A 1 94 ? 21.960 -1.169 -38.414 1.00 80.44 94 PRO A CA 1
ATOM 746 C C . PRO A 1 94 ? 23.004 -0.297 -37.705 1.00 80.44 94 PRO A C 1
ATOM 748 O O . PRO A 1 94 ? 22.739 0.849 -37.334 1.00 80.44 94 PRO A O 1
ATOM 751 N N . ALA A 1 95 ? 24.221 -0.827 -37.557 1.00 81.06 95 ALA A N 1
ATOM 752 C CA . ALA A 1 95 ? 25.339 -0.066 -37.013 1.00 81.06 95 ALA A CA 1
ATOM 753 C C . ALA A 1 95 ? 25.710 1.092 -37.954 1.00 81.06 95 ALA A C 1
ATOM 755 O O . ALA A 1 95 ? 25.848 0.909 -39.165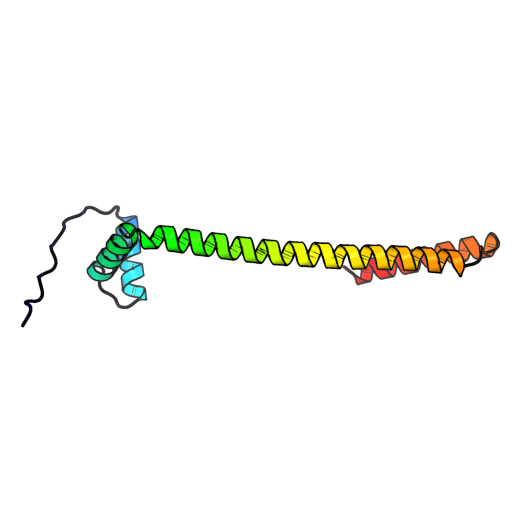 1.00 81.06 95 ALA A O 1
ATOM 756 N N . LEU A 1 96 ? 25.876 2.289 -37.389 1.00 85.00 96 LEU A N 1
ATOM 757 C CA . LEU A 1 96 ? 26.287 3.472 -38.140 1.00 85.00 96 LEU A CA 1
ATOM 758 C C . LEU A 1 96 ? 27.821 3.538 -38.260 1.00 85.00 96 LEU A C 1
ATOM 760 O O . LEU A 1 96 ? 28.515 3.133 -37.326 1.00 85.00 96 LEU A O 1
ATOM 764 N N . PRO A 1 97 ? 28.364 4.106 -39.353 1.00 88.25 97 PRO A N 1
ATOM 765 C CA . PRO A 1 97 ? 29.785 4.442 -39.454 1.00 88.25 97 PRO A CA 1
ATOM 766 C C . PRO A 1 97 ? 30.219 5.407 -38.340 1.00 88.25 97 PRO A C 1
ATOM 768 O O . PRO A 1 97 ? 29.430 6.260 -37.930 1.00 88.25 97 PRO A O 1
ATOM 771 N N . GLU A 1 98 ? 31.476 5.330 -37.892 1.00 83.31 98 GLU A N 1
ATOM 772 C CA . GLU A 1 98 ? 31.937 5.981 -36.650 1.00 83.31 98 GLU A CA 1
ATOM 773 C C . GLU A 1 98 ? 31.630 7.493 -36.526 1.00 83.31 98 GLU A C 1
ATOM 775 O O . GLU A 1 98 ? 31.177 7.910 -35.456 1.00 83.31 98 GLU A O 1
ATOM 780 N N . PRO A 1 99 ? 31.747 8.325 -37.586 1.00 82.06 99 PRO A N 1
ATOM 781 C CA . PRO A 1 99 ? 31.369 9.739 -37.499 1.00 82.06 99 PRO A CA 1
ATOM 782 C C . PRO A 1 99 ? 29.863 9.945 -37.258 1.00 82.06 99 PRO A C 1
ATOM 784 O O . PRO A 1 99 ? 29.458 10.796 -36.466 1.00 82.06 99 PRO A O 1
ATOM 787 N N . ALA A 1 100 ? 29.018 9.138 -37.906 1.00 84.94 100 ALA A N 1
ATOM 788 C CA . ALA A 1 100 ? 27.567 9.188 -37.737 1.00 84.94 100 ALA A CA 1
ATOM 789 C C . ALA A 1 100 ? 27.125 8.558 -36.404 1.00 84.94 100 ALA A C 1
ATOM 791 O O . ALA A 1 100 ? 26.172 9.032 -35.785 1.00 84.94 100 ALA A O 1
ATOM 792 N N . ALA A 1 101 ? 27.840 7.535 -35.924 1.00 85.50 101 ALA A N 1
ATOM 793 C CA . ALA A 1 101 ? 27.597 6.910 -34.628 1.00 85.50 101 ALA A CA 1
ATOM 794 C C . ALA A 1 101 ? 27.861 7.878 -33.465 1.00 85.50 101 ALA A C 1
ATOM 796 O O . ALA A 1 101 ? 27.055 7.945 -32.537 1.00 85.50 101 ALA A O 1
ATOM 797 N N . GLN A 1 102 ? 28.944 8.664 -33.515 1.00 84.81 102 GLN A N 1
ATOM 798 C CA . GLN A 1 102 ? 29.225 9.681 -32.493 1.00 84.81 102 GLN A CA 1
ATOM 799 C C . GLN A 1 102 ? 28.137 10.762 -32.441 1.00 84.81 102 GLN A C 1
ATOM 801 O O . GLN A 1 102 ? 27.621 11.056 -31.361 1.00 84.81 102 GLN A O 1
ATOM 806 N N . ALA A 1 103 ? 27.723 11.292 -33.597 1.00 85.62 103 ALA A N 1
ATOM 807 C CA . ALA A 1 103 ? 26.639 12.272 -33.672 1.00 85.62 103 ALA A CA 1
ATOM 808 C C . ALA A 1 103 ? 25.300 11.705 -33.156 1.00 85.62 103 ALA A C 1
ATOM 810 O O . ALA A 1 103 ? 24.588 12.370 -32.400 1.00 85.62 103 ALA A O 1
ATOM 811 N N . ALA A 1 104 ? 24.970 10.456 -33.507 1.00 85.62 104 ALA A N 1
ATOM 812 C CA . ALA A 1 104 ? 23.765 9.783 -33.027 1.00 85.62 104 ALA A CA 1
ATOM 813 C C . ALA A 1 104 ? 23.784 9.559 -31.505 1.00 85.62 104 ALA A C 1
ATOM 815 O O . ALA A 1 104 ? 22.775 9.807 -30.845 1.00 85.62 104 ALA A O 1
ATOM 816 N N . ARG A 1 105 ? 24.929 9.150 -30.934 1.00 84.56 105 ARG A N 1
ATOM 817 C CA . ARG A 1 105 ? 25.112 8.989 -29.478 1.00 84.56 105 ARG A CA 1
ATOM 818 C C . ARG A 1 105 ? 24.935 10.317 -28.739 1.00 84.56 105 ARG A C 1
ATOM 820 O O . ARG A 1 105 ? 24.207 10.355 -27.752 1.00 84.56 105 ARG A O 1
ATOM 827 N N . ALA A 1 106 ? 25.526 11.404 -29.243 1.00 86.62 106 ALA A N 1
ATOM 828 C CA . ALA A 1 106 ? 25.364 12.737 -28.659 1.00 86.62 106 ALA A CA 1
ATOM 829 C C . ALA A 1 106 ? 23.890 13.181 -28.647 1.00 86.62 106 ALA A C 1
ATOM 831 O O . ALA A 1 106 ? 23.385 13.639 -27.623 1.00 86.62 106 ALA A O 1
ATOM 832 N N . LYS A 1 107 ? 23.160 12.964 -29.752 1.00 88.94 107 LYS A N 1
ATOM 833 C CA . LYS A 1 107 ? 21.729 13.299 -29.821 1.00 88.94 107 LYS A CA 1
ATOM 834 C C . LYS A 1 107 ? 20.861 12.396 -28.940 1.00 88.94 107 LYS A C 1
ATOM 836 O O . LYS A 1 107 ? 19.850 12.853 -28.412 1.00 88.94 107 LYS A O 1
ATOM 841 N N . ALA A 1 108 ? 21.227 11.125 -28.782 1.00 86.81 108 ALA A N 1
ATOM 842 C CA . ALA A 1 108 ? 20.535 10.206 -27.882 1.00 86.81 108 ALA A CA 1
ATOM 843 C C . ALA A 1 108 ? 20.685 10.632 -26.415 1.00 86.81 108 ALA A C 1
ATOM 845 O O . ALA A 1 108 ? 19.689 10.636 -25.696 1.00 86.81 108 ALA A O 1
ATOM 846 N N . ALA A 1 109 ? 21.885 11.052 -26.001 1.00 86.81 109 ALA A N 1
ATOM 847 C CA . ALA A 1 109 ? 22.125 11.583 -24.661 1.00 86.81 109 ALA A CA 1
ATOM 848 C C . ALA A 1 109 ? 21.276 12.837 -24.388 1.00 86.81 109 ALA A C 1
ATOM 850 O O . ALA A 1 109 ? 20.573 12.887 -23.387 1.00 86.81 109 ALA A O 1
ATOM 851 N N . GLU A 1 110 ? 21.240 13.796 -25.322 1.00 90.88 110 GLU A N 1
ATOM 852 C CA . GLU A 1 110 ? 20.388 14.993 -25.210 1.00 90.88 110 GLU A CA 1
ATOM 853 C C . GLU A 1 110 ? 18.896 14.637 -25.068 1.00 90.88 110 GLU A C 1
ATOM 855 O O . GLU A 1 110 ? 18.190 15.195 -24.229 1.00 90.88 110 GLU A O 1
ATOM 860 N N . ARG A 1 111 ? 18.404 13.675 -25.864 1.00 92.00 111 ARG A N 1
ATOM 861 C CA . ARG A 1 111 ? 17.012 13.200 -25.775 1.00 92.00 111 ARG A CA 1
ATOM 862 C C . ARG A 1 111 ? 16.719 12.506 -24.448 1.00 92.00 111 ARG A C 1
ATOM 864 O O . ARG A 1 111 ? 15.612 12.648 -23.940 1.00 92.00 111 ARG A O 1
ATOM 871 N N . TYR A 1 112 ? 17.679 11.754 -23.915 1.00 83.88 112 TYR A N 1
ATOM 872 C CA . TYR A 1 112 ? 17.532 11.075 -22.633 1.00 83.88 112 TYR A CA 1
ATOM 873 C C . TYR A 1 112 ? 17.467 12.075 -21.475 1.00 83.88 112 TYR A C 1
ATOM 875 O O . TYR A 1 112 ? 16.550 11.991 -20.668 1.00 83.88 112 TYR A O 1
ATOM 883 N N . GLU A 1 113 ? 18.349 13.074 -21.449 1.00 88.75 113 GLU A N 1
ATOM 884 C CA . GLU A 1 113 ? 18.307 14.158 -20.455 1.00 88.75 113 GLU A CA 1
ATOM 885 C C . GLU A 1 113 ? 16.981 14.930 -20.504 1.00 88.75 113 GLU A C 1
ATOM 887 O O . GLU A 1 113 ? 16.358 15.179 -19.470 1.00 88.75 113 GLU A O 1
ATOM 892 N N . ALA A 1 114 ? 16.486 15.248 -21.707 1.00 89.06 114 ALA A N 1
ATOM 893 C CA . ALA A 1 114 ? 15.187 15.898 -21.875 1.00 89.06 114 ALA A CA 1
ATOM 894 C C . ALA A 1 114 ? 14.024 15.017 -21.383 1.00 89.06 114 ALA A C 1
ATOM 896 O O . ALA A 1 114 ? 13.079 15.519 -20.775 1.00 89.06 114 ALA A O 1
ATOM 897 N N . PHE A 1 115 ? 14.097 13.706 -21.622 1.00 87.94 115 PHE A N 1
ATOM 898 C CA . PHE A 1 115 ? 13.120 12.740 -21.128 1.00 87.94 115 PHE A CA 1
ATOM 899 C C . PHE A 1 115 ? 13.123 12.646 -19.596 1.00 87.94 115 PHE A C 1
ATOM 901 O O . PHE A 1 115 ? 12.057 12.734 -18.993 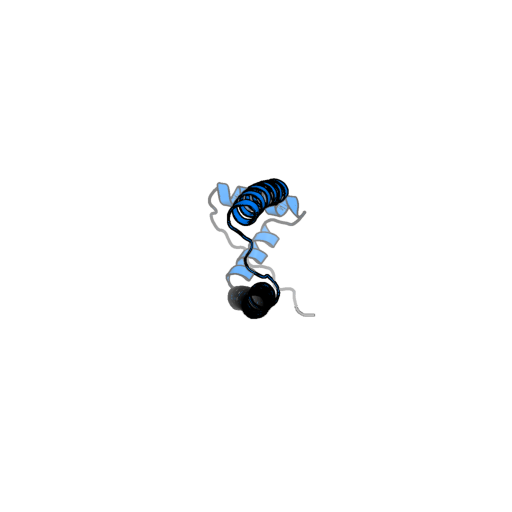1.00 87.94 115 PHE A O 1
ATOM 908 N N . VAL A 1 116 ? 14.298 12.524 -18.968 1.00 90.75 116 VAL A N 1
ATOM 909 C CA . VAL A 1 116 ? 14.439 12.497 -17.501 1.00 90.75 116 VAL A CA 1
ATOM 910 C C . VAL A 1 116 ? 13.897 13.790 -16.891 1.00 90.75 116 VAL A C 1
ATOM 912 O O . VAL A 1 116 ? 13.065 13.736 -15.992 1.00 90.75 116 VAL A O 1
ATOM 915 N N . THR A 1 117 ? 14.271 14.944 -17.447 1.00 92.12 117 THR A N 1
ATOM 916 C CA . THR A 1 117 ? 13.769 16.259 -17.007 1.00 92.12 117 THR A CA 1
ATOM 917 C C . THR A 1 117 ? 12.242 16.363 -17.082 1.00 92.12 117 THR A C 1
ATOM 919 O O . THR A 1 117 ? 11.618 16.970 -16.218 1.00 92.12 117 THR A O 1
ATOM 922 N N . ALA A 1 118 ? 11.617 15.776 -18.108 1.00 90.62 118 ALA A N 1
ATOM 923 C CA . ALA A 1 118 ? 10.163 15.796 -18.266 1.00 90.62 118 ALA A CA 1
ATOM 924 C C . ALA A 1 118 ? 9.421 14.885 -17.270 1.00 90.62 118 ALA A C 1
ATOM 926 O O . ALA A 1 118 ? 8.228 15.089 -17.043 1.00 90.62 118 ALA A O 1
ATOM 927 N N . LEU A 1 119 ? 10.097 13.882 -16.701 1.00 86.12 119 LEU A N 1
ATOM 928 C CA . LEU A 1 119 ? 9.524 12.964 -15.715 1.00 86.12 119 LEU A CA 1
ATOM 929 C C . LEU A 1 119 ? 9.590 13.487 -14.270 1.00 86.12 119 LEU A C 1
ATOM 931 O O . LEU A 1 119 ? 8.802 13.009 -13.451 1.00 86.12 119 LEU A O 1
ATOM 935 N N . GLY A 1 120 ? 10.433 14.490 -13.991 1.00 58.56 120 GLY A N 1
ATOM 936 C CA . GLY A 1 120 ? 10.543 15.158 -12.687 1.00 58.56 120 GLY A CA 1
ATOM 937 C C . GLY A 1 120 ? 11.737 14.705 -11.864 1.00 58.56 120 GLY A C 1
ATOM 938 O O . GLY A 1 120 ? 11.741 13.534 -11.426 1.00 58.56 120 GLY A O 1
#

pLDDT: mean 89.06, std 10.68, range [38.47, 98.31]